Protein AF-A0A8T5IJ74-F1 (afdb_monomer)

Nearest PDB structures (foldseek):
  6djp-assembly1_C  TM=5.330E-01  e=2.162E-02  Mus musculus
  6b3m-assembly1_C  TM=5.410E-01  e=2.736E-02  Homo sapiens
  7so7-assembly2_Y  TM=5.318E-01  e=6.246E-02  Homo sapiens
  5nkq-assembly2_E  TM=5.944E-01  e=1.512E-01  Homo sapiens
  5fmv-assembly2_B  TM=6.222E-01  e=7.426E-01  Homo sapiens

Solvent-accessible surface area (backbone atoms only — not comparable to full-atom values): 9473 Å² total; per-residue (Å²): 134,84,87,78,80,77,78,56,68,68,60,55,52,54,52,52,52,53,51,50,54,53,53,52,50,55,52,48,53,58,51,48,56,56,52,52,58,53,48,57,50,46,56,68,34,68,81,46,32,87,30,40,40,69,40,67,93,56,33,23,35,32,74,88,78,30,33,38,34,38,26,42,35,28,42,88,47,79,70,56,32,39,37,39,39,44,28,29,94,90,46,74,47,78,44,66,34,55,53,71,47,58,41,74,40,28,21,41,58,90,51,91,61,59,40,42,58,30,72,55,60,50,58,68,31,68,40,46,33,35,35,38,26,71,34,92,95,40,70,50,88,52,61,44,36,40,38,33,25,40,24,51,84,87,40,76,38,66,75,43,33,71,47,72,70,55,43,50,50,84,75,76,116

Secondary structure (DSSP, 8-state):
--------HHHHHHHHHHHHHHHHHHHHHHHHHHHHHHHHHHHHHHTTSTTEEE-GGG-EEETTTTEEEEEEEE-S---SEEEEEEEETTEEEEEEESSS-B-TTEEETT-SSSSPBPPPPPTTEEEEEEEETEETTEE-S---EEEEEEEETTEEEEEEEEEESPPBGGG--

Radius of gyration: 27.13 Å; Cα contacts (8 Å, |Δi|>4): 322; chains: 1; bounding box: 48×30×97 Å

Sequence (173 aa):
MKNKKGISAVVGSVLMVVLVMVLTAMIWVSVKNVVEEELEGVQSCLGNYDKITLNNRYTCYNSKNKQLNFSISVEDVNVSEIIVLISGEGETKSLRINGENNYLYTKNFADIDYGEKLILPSADTGKSYSVNTSHADFKMDKIDLIEIGIIIGKEKCDISDFISSVDDCRLLV

Mean predicted aligned error: 9.98 Å

Structure (mmCIF, N/CA/C/O backbone):
data_AF-A0A8T5IJ74-F1
#
_entry.id   AF-A0A8T5IJ74-F1
#
loop_
_atom_site.group_PDB
_atom_site.id
_atom_site.type_symbol
_atom_site.label_atom_id
_atom_site.label_alt_id
_atom_site.label_comp_id
_atom_site.label_asym_id
_atom_site.label_entity_id
_atom_site.label_seq_id
_atom_site.pdbx_PDB_ins_code
_atom_site.Cartn_x
_atom_site.Cartn_y
_atom_site.Cartn_z
_atom_site.occupancy
_atom_site.B_iso_or_equiv
_atom_site.auth_seq_id
_atom_site.auth_comp_id
_atom_site.auth_asym_id
_atom_site.auth_atom_id
_atom_site.pdbx_PDB_model_num
ATOM 1 N N . MET A 1 1 ? -29.769 17.247 76.049 1.00 40.84 1 MET A N 1
ATOM 2 C CA . MET A 1 1 ? -29.007 16.028 75.692 1.00 40.84 1 MET A CA 1
ATOM 3 C C . MET A 1 1 ? -29.326 15.671 74.244 1.00 40.84 1 MET A C 1
ATOM 5 O O . MET A 1 1 ? -30.496 15.613 73.897 1.00 40.84 1 MET A O 1
ATOM 9 N N . LYS A 1 2 ? -28.313 15.568 73.371 1.00 48.84 2 LYS A N 1
ATOM 10 C CA . LYS A 1 2 ? -28.485 15.358 71.921 1.00 48.84 2 LYS A CA 1
ATOM 11 C C . LYS A 1 2 ? -28.788 13.881 71.629 1.00 48.84 2 LYS A C 1
ATOM 13 O O . LYS A 1 2 ? -27.948 13.029 71.899 1.00 48.84 2 LYS A O 1
ATOM 18 N N . ASN A 1 3 ? -29.955 13.600 71.050 1.00 51.28 3 ASN A N 1
ATOM 19 C CA . ASN A 1 3 ? -30.355 12.273 70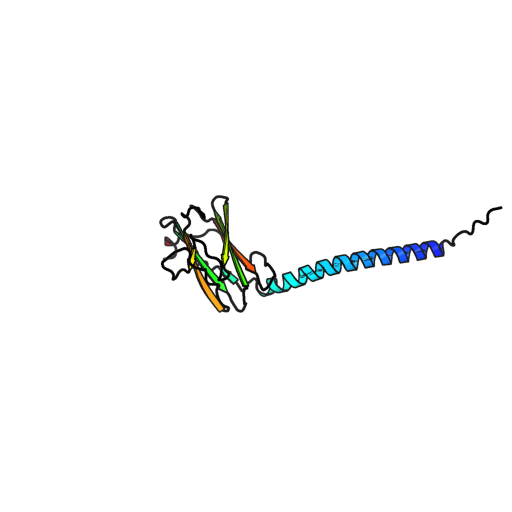.575 1.00 51.28 3 ASN A CA 1
ATOM 20 C C . ASN A 1 3 ? -29.448 11.818 69.418 1.00 51.28 3 ASN A C 1
ATOM 22 O O . ASN A 1 3 ? -29.651 12.227 68.276 1.00 51.28 3 ASN A O 1
ATOM 26 N N . LYS A 1 4 ? -28.454 10.966 69.690 1.00 58.22 4 LYS A N 1
ATOM 27 C CA . LYS A 1 4 ? -27.711 10.246 68.646 1.00 58.22 4 LYS A CA 1
ATOM 28 C C . LYS A 1 4 ? -28.449 8.943 68.337 1.00 58.22 4 LYS A C 1
ATOM 30 O O . LYS A 1 4 ? -28.323 7.971 69.072 1.00 58.22 4 LYS A O 1
ATOM 35 N N . LYS A 1 5 ? -29.241 8.931 67.262 1.00 57.56 5 LYS A N 1
ATOM 36 C CA . LYS A 1 5 ? -29.784 7.690 66.693 1.00 57.56 5 LYS A CA 1
ATOM 37 C C . LYS A 1 5 ? -28.637 6.963 65.988 1.00 57.56 5 LYS A C 1
ATOM 39 O O . LYS A 1 5 ? -28.139 7.449 64.977 1.00 57.56 5 LYS A O 1
ATOM 44 N N . GLY A 1 6 ? -28.191 5.845 66.556 1.00 58.91 6 GLY A N 1
ATOM 45 C CA . GLY A 1 6 ? -27.264 4.937 65.889 1.00 58.91 6 GLY A CA 1
ATOM 46 C C . GLY A 1 6 ? -27.946 4.362 64.655 1.00 58.91 6 GLY A C 1
ATOM 47 O O . GLY A 1 6 ? -28.965 3.684 64.771 1.00 58.91 6 GLY A O 1
ATOM 48 N N . ILE A 1 7 ? -27.424 4.685 63.474 1.00 60.72 7 ILE A N 1
ATOM 49 C CA . ILE A 1 7 ? -27.806 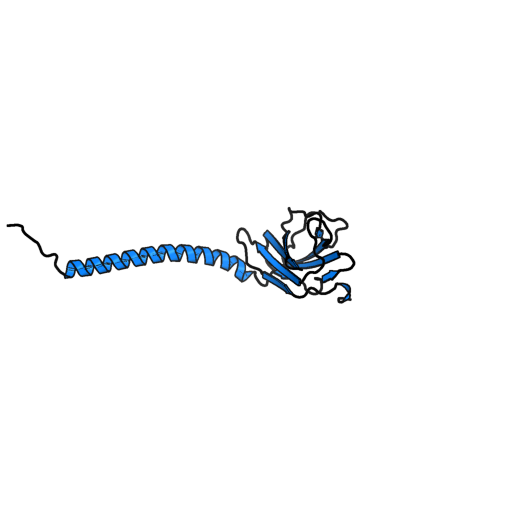4.018 62.231 1.00 60.72 7 ILE A CA 1
ATOM 50 C C . ILE A 1 7 ? -27.474 2.535 62.426 1.00 60.72 7 ILE A C 1
ATOM 52 O O . ILE A 1 7 ? -26.332 2.190 62.723 1.00 60.72 7 ILE A O 1
ATOM 56 N N . SER A 1 8 ? -28.491 1.675 62.350 1.00 67.62 8 SER A N 1
ATOM 57 C CA . SER A 1 8 ? -28.335 0.228 62.510 1.00 67.62 8 SER A CA 1
ATOM 58 C C . SER A 1 8 ? -27.301 -0.279 61.503 1.00 67.62 8 SER A C 1
ATOM 60 O O . SER A 1 8 ? -27.396 0.055 60.322 1.00 67.62 8 SER A O 1
ATOM 62 N N . ALA A 1 9 ? -26.314 -1.063 61.950 1.00 74.31 9 ALA A N 1
ATOM 63 C CA . ALA A 1 9 ? -25.204 -1.552 61.119 1.00 74.31 9 ALA A CA 1
ATOM 64 C C . ALA A 1 9 ? -25.676 -2.245 59.823 1.00 74.31 9 ALA A C 1
ATOM 66 O O . ALA A 1 9 ? -25.007 -2.175 58.796 1.00 74.31 9 ALA A O 1
ATOM 67 N N . VAL A 1 10 ? -26.877 -2.830 59.859 1.00 81.12 10 VAL A N 1
ATOM 68 C CA . VAL A 1 10 ? -27.566 -3.441 58.713 1.00 81.12 10 VAL A CA 1
ATOM 69 C C . VAL A 1 10 ? -27.897 -2.421 57.618 1.00 81.12 10 VAL A C 1
ATOM 71 O O . VAL A 1 10 ? -27.755 -2.704 56.435 1.00 81.12 10 VAL A O 1
ATOM 74 N N . VAL A 1 11 ? -28.308 -1.207 57.989 1.00 81.62 11 VAL A N 1
ATOM 75 C CA . VAL A 1 11 ? -28.604 -0.143 57.017 1.00 81.62 11 VAL A CA 1
ATOM 76 C C . VAL A 1 11 ? -27.315 0.321 56.339 1.00 81.62 11 VAL A C 1
ATOM 78 O O . VAL A 1 11 ? -27.313 0.573 55.140 1.00 81.62 11 VAL A O 1
ATOM 81 N N . GLY A 1 12 ? -26.203 0.368 57.081 1.00 82.94 12 GLY A N 1
ATOM 82 C CA . GLY A 1 12 ? -24.891 0.708 56.528 1.00 82.94 12 GLY A CA 1
ATOM 83 C C . GLY A 1 12 ? -24.382 -0.316 55.509 1.00 82.94 12 GLY A C 1
ATOM 84 O O . GLY A 1 12 ? -23.892 0.077 54.452 1.00 82.94 12 GLY A O 1
ATOM 85 N N . SER A 1 13 ? -24.533 -1.616 55.787 1.00 87.50 13 SER A N 1
ATOM 86 C CA . SER A 1 13 ? -24.077 -2.672 54.873 1.00 87.50 13 SER A CA 1
ATOM 87 C C . SER A 1 13 ? -24.905 -2.737 53.589 1.00 87.50 13 SER A C 1
ATOM 89 O O . SER A 1 13 ? -24.333 -2.829 52.506 1.00 87.50 13 SER A O 1
ATOM 91 N N . VAL A 1 14 ? -26.233 -2.608 53.679 1.00 89.31 14 VAL A N 1
ATOM 92 C CA . VAL A 1 14 ? -27.110 -2.573 52.494 1.00 89.31 14 VAL A CA 1
ATOM 93 C C . VAL A 1 14 ? -26.776 -1.374 51.605 1.00 89.31 14 VAL A C 1
ATOM 95 O O . VAL A 1 14 ? -26.685 -1.514 50.388 1.00 89.31 14 VAL A O 1
ATOM 98 N N . LEU A 1 15 ? -26.528 -0.207 52.204 1.00 88.19 15 LEU A N 1
ATOM 99 C CA . LEU A 1 15 ? -26.207 1.013 51.463 1.00 88.19 15 LEU A CA 1
ATOM 100 C C . LEU A 1 15 ? -24.840 0.919 50.763 1.00 88.19 15 LEU A C 1
ATOM 102 O O . LEU A 1 15 ? -24.710 1.360 49.624 1.00 88.19 15 LEU A O 1
ATOM 106 N N . MET A 1 16 ? -23.856 0.266 51.392 1.00 88.56 16 MET A N 1
ATOM 107 C CA . MET A 1 16 ? -22.568 -0.078 50.770 1.00 88.56 16 MET A CA 1
ATOM 108 C C . MET A 1 16 ? -22.742 -0.993 49.552 1.00 88.56 16 MET A C 1
ATOM 110 O O . MET A 1 16 ? -22.179 -0.721 48.495 1.00 88.56 16 MET A O 1
ATOM 114 N N . VAL A 1 17 ? -23.548 -2.052 49.673 1.00 91.62 17 VAL A N 1
ATOM 115 C CA . VAL A 1 17 ? -23.769 -3.015 48.582 1.00 91.62 17 VAL A CA 1
ATOM 116 C C . VAL A 1 17 ? -24.464 -2.354 47.389 1.00 91.62 17 VAL A C 1
ATOM 118 O O . VAL A 1 17 ? -24.036 -2.541 46.251 1.00 91.62 17 VAL A O 1
ATOM 121 N N . VAL A 1 18 ? -25.493 -1.537 47.637 1.00 93.50 18 VAL A N 1
ATOM 122 C CA . VAL A 1 18 ? -26.188 -0.785 46.578 1.00 93.50 18 VAL A CA 1
ATOM 123 C C . VAL A 1 18 ? -25.224 0.154 45.856 1.00 93.50 18 VAL A C 1
ATOM 125 O O . VAL A 1 18 ? -25.231 0.218 44.630 1.00 93.50 18 VAL A O 1
ATOM 128 N N . LEU A 1 19 ? -24.356 0.843 46.596 1.00 91.81 19 LEU A N 1
ATOM 129 C CA . LEU A 1 19 ? -23.395 1.776 46.016 1.00 91.81 19 LEU A CA 1
ATOM 130 C C . LEU A 1 19 ? -22.374 1.065 45.114 1.00 91.81 19 LEU A C 1
ATOM 132 O O . LEU A 1 19 ? -22.073 1.557 44.029 1.00 91.81 19 LEU A O 1
ATOM 136 N N . VAL A 1 20 ? -21.911 -0.126 45.505 1.00 94.88 20 VAL A N 1
ATOM 137 C CA . VAL A 1 20 ? -21.026 -0.949 44.666 1.00 94.88 20 VAL A CA 1
ATOM 138 C C . VAL A 1 20 ? -21.729 -1.400 43.383 1.00 94.88 20 VAL A C 1
ATOM 140 O O . VAL A 1 20 ? -21.133 -1.288 42.316 1.00 94.88 20 VAL A O 1
ATOM 143 N N . MET A 1 21 ? -22.992 -1.842 43.447 1.00 93.19 21 MET A N 1
ATOM 144 C CA . MET A 1 21 ? -23.740 -2.247 42.242 1.00 93.19 21 MET A CA 1
ATOM 145 C C . MET A 1 21 ? -23.945 -1.094 41.252 1.00 93.19 21 MET A C 1
ATOM 147 O O . MET A 1 21 ? -23.897 -1.296 40.042 1.00 93.19 21 MET A O 1
ATOM 151 N N . VAL A 1 22 ? -24.172 0.123 41.754 1.00 93.19 22 VAL A N 1
ATOM 152 C CA . VAL A 1 22 ? -24.318 1.307 40.894 1.00 93.19 22 VAL A CA 1
ATOM 153 C C . VAL A 1 22 ? -22.998 1.627 40.193 1.00 93.19 22 VAL A C 1
ATOM 155 O O . VAL A 1 22 ? -22.990 1.882 38.990 1.00 93.19 22 VAL A O 1
ATOM 158 N N . LEU A 1 23 ? -21.879 1.569 40.920 1.00 92.00 23 LEU A N 1
ATOM 159 C CA . LEU A 1 23 ? -20.556 1.811 40.344 1.00 92.00 23 LEU A CA 1
ATOM 160 C C . LEU A 1 23 ? -20.198 0.768 39.280 1.00 92.00 23 LEU A C 1
ATOM 162 O O . LEU A 1 23 ? -19.721 1.136 38.208 1.00 92.00 23 LEU A O 1
ATOM 166 N N . THR A 1 24 ? -20.460 -0.518 39.531 1.00 92.88 24 THR A N 1
ATOM 167 C CA . THR A 1 24 ? -20.183 -1.569 38.541 1.00 92.88 24 THR A CA 1
ATOM 168 C C . THR A 1 24 ? -21.061 -1.432 37.302 1.00 92.88 24 THR A C 1
ATOM 170 O O . THR A 1 24 ? -20.558 -1.600 36.194 1.00 92.88 24 THR A O 1
ATOM 173 N N . ALA A 1 25 ? -22.336 -1.060 37.456 1.00 90.88 25 ALA A N 1
ATOM 174 C CA . ALA A 1 25 ? -23.232 -0.816 36.328 1.00 90.88 25 ALA A CA 1
ATOM 175 C C . ALA A 1 25 ? -22.764 0.360 35.456 1.00 90.88 25 ALA A C 1
ATOM 177 O O . ALA A 1 25 ? -22.760 0.248 34.232 1.00 90.88 25 ALA A O 1
ATOM 178 N N . MET A 1 26 ? -22.322 1.466 36.067 1.00 87.69 26 MET A N 1
ATOM 179 C CA . MET A 1 26 ? -21.788 2.615 35.325 1.00 87.69 26 MET A CA 1
ATOM 180 C C . MET A 1 26 ? -20.529 2.251 34.534 1.00 87.69 26 MET A C 1
ATOM 182 O O . MET A 1 26 ? -20.422 2.605 33.363 1.00 87.69 26 MET A O 1
ATOM 186 N N . ILE A 1 27 ? -19.601 1.514 35.152 1.00 90.12 27 ILE A N 1
ATOM 187 C CA . ILE A 1 27 ? -18.390 1.045 34.468 1.00 90.12 27 ILE A CA 1
ATOM 188 C C . ILE A 1 27 ? -18.769 0.127 33.301 1.00 90.12 27 ILE A C 1
ATOM 190 O O . ILE A 1 27 ? -18.236 0.285 32.206 1.00 90.12 27 ILE A O 1
ATOM 194 N N . TRP A 1 28 ? -19.718 -0.790 33.508 1.00 90.00 28 TRP A N 1
ATOM 195 C CA . TRP A 1 28 ? -20.153 -1.726 32.475 1.00 90.00 28 TRP A CA 1
ATOM 196 C C . TRP A 1 28 ? -20.746 -1.023 31.255 1.00 90.00 28 TRP A C 1
ATOM 198 O O . TRP A 1 28 ? -20.409 -1.388 30.137 1.00 90.00 28 TRP A O 1
ATOM 208 N N . VAL A 1 29 ? -21.589 -0.005 31.449 1.00 90.81 29 VAL A N 1
ATOM 209 C CA . VAL A 1 29 ? -22.176 0.758 30.334 1.00 90.81 29 VAL A CA 1
ATOM 210 C C . VAL A 1 29 ? -21.091 1.458 29.516 1.00 90.81 29 VAL A C 1
ATOM 212 O O . VAL A 1 29 ? -21.087 1.350 28.294 1.00 90.81 29 VAL A O 1
ATOM 215 N N . SER A 1 30 ? -20.139 2.120 30.176 1.00 82.31 30 SER A N 1
ATOM 216 C CA . SER A 1 30 ? -19.046 2.809 29.481 1.00 82.31 30 SER A CA 1
ATOM 217 C C . SER A 1 30 ? -18.143 1.842 28.716 1.00 82.31 30 SER A C 1
ATOM 219 O O . SER A 1 30 ? -17.795 2.111 27.572 1.00 82.31 30 SER A O 1
ATOM 221 N N . VAL A 1 31 ? -17.787 0.704 29.322 1.00 86.62 31 VAL A N 1
ATOM 222 C CA . VAL A 1 31 ? -16.973 -0.326 28.658 1.00 86.62 31 VAL A CA 1
ATOM 223 C C . VAL A 1 31 ? -17.737 -0.948 27.495 1.00 86.62 31 VAL A C 1
ATOM 225 O O . VAL A 1 31 ? -17.171 -1.125 26.425 1.00 86.62 31 VAL A O 1
ATOM 228 N N . LYS A 1 32 ? -19.025 -1.250 27.682 1.00 84.94 32 LYS A N 1
ATOM 229 C CA . LYS A 1 32 ? -19.855 -1.879 26.656 1.00 84.94 32 LYS A CA 1
ATOM 230 C C . LYS A 1 32 ? -19.942 -1.017 25.397 1.00 84.94 32 LYS A C 1
ATOM 232 O O . LYS A 1 32 ? -19.751 -1.554 24.316 1.00 84.94 32 LYS A O 1
ATOM 237 N N . ASN A 1 33 ? -20.174 0.287 25.540 1.00 79.31 33 ASN A N 1
ATOM 238 C CA . ASN A 1 33 ? -20.276 1.185 24.388 1.00 79.31 33 ASN A CA 1
ATOM 239 C C . ASN A 1 33 ? -18.966 1.233 23.583 1.00 79.31 33 ASN A C 1
ATOM 241 O O . ASN A 1 33 ? -19.003 1.145 22.365 1.00 79.31 33 ASN A O 1
ATOM 245 N N . VAL A 1 34 ? -17.813 1.295 24.262 1.00 77.62 34 VAL A N 1
ATOM 246 C CA . VAL A 1 34 ? -16.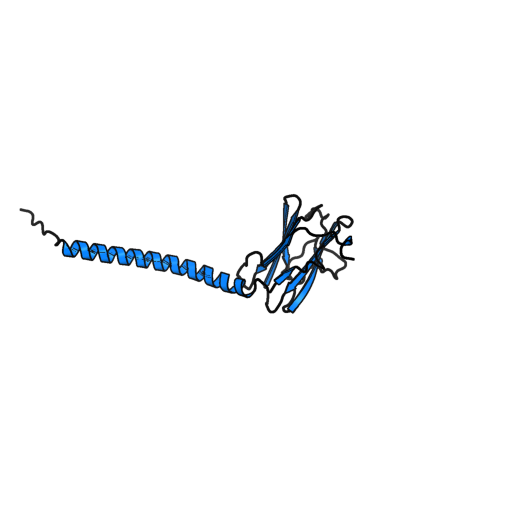495 1.284 23.596 1.00 77.62 34 VAL A CA 1
ATOM 247 C C . VAL A 1 34 ? -16.238 -0.052 22.896 1.00 77.62 34 VAL A C 1
ATOM 249 O O . VAL A 1 34 ? -15.723 -0.087 21.786 1.00 77.62 34 VAL A O 1
ATOM 252 N N . VAL A 1 35 ? -16.607 -1.165 23.533 1.00 79.25 35 VAL A N 1
ATOM 253 C CA . VAL A 1 35 ? -16.422 -2.500 22.953 1.00 79.25 35 VAL A CA 1
ATOM 254 C C . VAL A 1 35 ? -17.352 -2.728 21.757 1.00 79.25 35 VAL A C 1
ATOM 256 O O . VAL A 1 35 ? -16.917 -3.322 20.779 1.00 79.25 35 VAL A O 1
ATOM 259 N N . GLU A 1 36 ? -18.608 -2.274 21.801 1.00 75.56 36 GLU A N 1
ATOM 260 C CA . GLU A 1 36 ? -19.537 -2.407 20.667 1.00 75.56 36 GLU A CA 1
ATOM 261 C C . GLU A 1 36 ? -19.069 -1.597 19.445 1.00 75.56 36 GLU A C 1
ATOM 263 O O . GLU A 1 36 ? -19.073 -2.142 18.344 1.00 75.56 36 GLU A O 1
ATOM 268 N N . GLU A 1 37 ? -18.582 -0.363 19.630 1.00 69.31 37 GLU A N 1
ATOM 269 C CA . GLU A 1 37 ? -18.036 0.461 18.535 1.00 69.31 37 GLU A CA 1
ATOM 270 C C . GLU A 1 37 ? -16.812 -0.191 17.864 1.00 69.31 37 GLU A C 1
ATOM 272 O O . GLU A 1 37 ? -16.740 -0.275 16.637 1.00 69.31 37 GLU A O 1
ATOM 277 N N . GLU A 1 38 ? -15.874 -0.721 18.654 1.00 66.69 38 GLU A N 1
ATOM 278 C CA . GLU A 1 38 ? -14.693 -1.429 18.136 1.00 66.69 38 GLU A CA 1
ATOM 279 C C . GLU A 1 38 ? -15.083 -2.720 17.391 1.00 66.69 38 GLU A C 1
ATOM 281 O O . GLU A 1 38 ? -14.515 -3.046 16.348 1.00 66.69 38 GLU A O 1
ATOM 286 N N . LEU A 1 39 ? -16.080 -3.463 17.888 1.00 66.00 39 LEU A N 1
ATOM 287 C CA . LEU A 1 39 ? -16.515 -4.720 17.273 1.00 66.00 39 LEU A CA 1
ATOM 288 C C . LEU A 1 39 ? -17.214 -4.517 15.920 1.00 66.00 39 LEU A C 1
ATOM 290 O O . LEU A 1 39 ? -17.007 -5.334 15.022 1.00 66.00 39 LEU A O 1
ATOM 294 N N . GLU A 1 40 ? -18.003 -3.453 15.745 1.00 65.81 40 GLU A N 1
ATOM 295 C CA . GLU A 1 40 ? -18.663 -3.150 14.464 1.00 65.81 40 GLU A CA 1
ATOM 296 C C . GLU A 1 40 ? -17.648 -2.798 13.357 1.00 65.81 40 GLU A C 1
ATOM 298 O O . GLU A 1 40 ? -17.755 -3.299 12.228 1.00 65.81 40 GLU A O 1
ATOM 303 N N . GLY A 1 41 ? -16.617 -2.008 13.684 1.00 61.41 41 GLY A N 1
ATOM 304 C CA . GLY A 1 41 ? -15.526 -1.683 12.756 1.00 61.41 41 GLY A CA 1
ATOM 305 C C . GLY A 1 41 ? -14.689 -2.912 12.389 1.00 61.41 41 GLY A C 1
ATOM 306 O O . GLY A 1 41 ? -14.426 -3.186 11.214 1.00 61.41 41 GLY A O 1
ATOM 307 N N . VAL A 1 42 ? -14.356 -3.732 13.388 1.00 64.69 42 VAL A N 1
ATOM 308 C CA . VAL A 1 42 ? -13.603 -4.979 13.208 1.00 64.69 42 VAL A CA 1
ATOM 309 C C . VAL A 1 42 ? -14.389 -5.999 12.377 1.00 64.69 42 VAL A C 1
ATOM 311 O O . VAL A 1 42 ? -13.806 -6.661 11.522 1.00 64.69 42 VAL A O 1
ATOM 314 N N . GLN A 1 43 ? -15.710 -6.107 12.545 1.00 65.81 43 GLN A N 1
ATOM 315 C CA . GLN A 1 43 ? -16.535 -7.043 11.774 1.00 65.81 43 GLN A CA 1
ATOM 316 C C . GLN A 1 43 ? -16.529 -6.731 10.269 1.00 65.81 43 GLN A C 1
ATOM 318 O O . GLN A 1 43 ? -16.496 -7.655 9.452 1.00 65.81 43 GLN A O 1
ATOM 323 N N . SER A 1 44 ? -16.505 -5.448 9.898 1.00 69.50 44 SER A N 1
ATOM 324 C CA . SER A 1 44 ? -16.437 -5.017 8.494 1.00 69.50 44 SER A CA 1
ATOM 325 C C . SER A 1 44 ? -15.082 -5.333 7.844 1.00 69.50 44 SER A C 1
ATOM 327 O O . SER A 1 44 ? -15.023 -5.609 6.645 1.00 69.50 44 SER A O 1
ATOM 329 N N . CYS A 1 45 ? -14.003 -5.347 8.631 1.00 72.75 45 CYS A N 1
ATOM 330 C CA . CYS A 1 45 ? -12.643 -5.605 8.156 1.00 72.75 45 CYS A CA 1
ATOM 331 C C . CYS A 1 45 ? -12.240 -7.087 8.202 1.00 72.75 45 CYS A C 1
ATOM 333 O O . CYS A 1 45 ? -11.642 -7.583 7.251 1.00 72.75 45 CYS A O 1
ATOM 335 N N . LEU A 1 46 ? -12.594 -7.822 9.264 1.00 69.44 46 LEU A N 1
ATOM 336 C CA . LEU A 1 46 ? -12.204 -9.229 9.439 1.00 69.44 46 LEU A CA 1
ATOM 337 C C . LEU A 1 46 ? -12.779 -10.147 8.359 1.00 69.44 46 LEU A C 1
ATOM 339 O O . LEU A 1 46 ? -12.117 -11.100 7.964 1.00 69.44 46 LEU A O 1
ATOM 343 N N . GLY A 1 47 ? -13.993 -9.872 7.876 1.00 69.50 47 GLY A N 1
ATOM 344 C CA . GLY A 1 47 ? -14.624 -10.677 6.825 1.00 69.50 47 GLY A CA 1
ATOM 345 C C . GLY A 1 47 ? -14.074 -10.435 5.416 1.00 69.50 47 GLY A C 1
ATOM 346 O O . GLY A 1 47 ? -14.475 -11.140 4.495 1.00 69.50 47 GLY A O 1
ATOM 347 N N . ASN A 1 48 ? -13.211 -9.428 5.242 1.00 74.19 48 ASN A N 1
ATOM 348 C CA . ASN A 1 48 ? -12.705 -8.995 3.937 1.00 74.19 48 ASN A CA 1
ATOM 349 C C . ASN A 1 48 ? -11.174 -8.875 3.890 1.00 74.19 48 ASN A C 1
ATOM 351 O O . ASN A 1 48 ? -10.629 -8.327 2.935 1.00 74.19 48 ASN A O 1
ATOM 355 N N . TYR A 1 49 ? -10.480 -9.357 4.921 1.00 70.94 49 TYR A N 1
ATOM 356 C CA . TYR A 1 49 ? -9.033 -9.212 5.055 1.00 70.94 49 TYR A CA 1
ATOM 357 C C . TYR A 1 49 ? -8.266 -9.986 3.972 1.00 70.94 49 TYR A C 1
ATOM 359 O O . TYR A 1 49 ? -7.317 -9.475 3.395 1.00 70.94 49 TYR A O 1
ATOM 367 N N . ASP A 1 50 ? -8.724 -11.194 3.648 1.00 77.56 50 ASP A N 1
ATOM 368 C CA . ASP A 1 50 ? -8.161 -12.087 2.629 1.00 77.56 50 ASP A CA 1
ATOM 369 C C . ASP A 1 50 ? -8.651 -11.788 1.204 1.00 77.56 50 ASP A C 1
ATOM 371 O O . ASP A 1 50 ? -8.132 -12.332 0.231 1.00 77.56 50 ASP A O 1
ATOM 375 N N . LYS A 1 51 ? -9.632 -10.895 1.077 1.00 86.12 51 LYS A N 1
ATOM 376 C CA . LYS A 1 51 ? -10.282 -10.550 -0.187 1.00 86.12 51 LYS A CA 1
ATOM 377 C C . LYS A 1 51 ? -9.527 -9.511 -1.008 1.00 86.12 51 LYS A C 1
ATOM 379 O O . LYS A 1 51 ? -9.826 -9.348 -2.187 1.00 86.12 51 LYS A O 1
ATOM 384 N N . ILE A 1 52 ? -8.564 -8.792 -0.427 1.00 89.38 52 ILE A N 1
ATOM 385 C CA . ILE A 1 52 ? -7.697 -7.876 -1.178 1.00 89.38 52 ILE A CA 1
ATOM 386 C C . ILE A 1 52 ? -6.245 -8.293 -1.015 1.00 89.38 52 ILE A C 1
ATOM 388 O O . ILE A 1 52 ? -5.694 -8.230 0.080 1.00 89.38 52 ILE A O 1
ATOM 392 N N . THR A 1 53 ? -5.621 -8.668 -2.128 1.00 92.38 53 THR A N 1
ATOM 393 C CA . THR A 1 53 ? -4.276 -9.249 -2.139 1.00 92.38 53 THR A CA 1
ATOM 394 C C . THR A 1 53 ? -3.351 -8.539 -3.116 1.00 92.38 53 THR A C 1
ATOM 396 O O . THR A 1 53 ? -3.758 -8.061 -4.184 1.00 92.38 53 T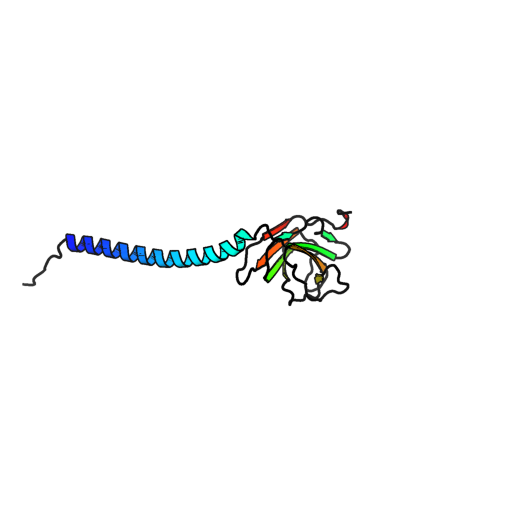HR A O 1
ATOM 399 N N . LEU A 1 54 ? -2.070 -8.486 -2.763 1.00 93.25 54 LEU A N 1
ATOM 400 C CA . LEU A 1 54 ? -0.997 -8.070 -3.649 1.00 93.25 54 LEU A CA 1
ATOM 401 C C . LEU A 1 54 ? -0.527 -9.265 -4.478 1.00 93.25 54 LEU A C 1
ATOM 403 O O . LEU A 1 54 ? -0.126 -10.313 -3.975 1.00 93.25 54 LEU A O 1
ATOM 407 N N . ASN A 1 55 ? -0.510 -9.099 -5.796 1.00 91.44 55 ASN A N 1
ATOM 408 C CA . ASN A 1 55 ? -0.015 -10.139 -6.677 1.00 91.44 55 ASN A CA 1
ATOM 409 C C . ASN A 1 55 ? 1.510 -10.056 -6.785 1.00 91.44 55 ASN A C 1
ATOM 411 O O . ASN A 1 55 ? 2.048 -9.235 -7.535 1.00 91.44 55 ASN A O 1
ATOM 415 N N . ASN A 1 56 ? 2.201 -10.948 -6.075 1.00 88.25 56 ASN A N 1
ATOM 416 C CA . ASN A 1 56 ? 3.662 -10.992 -6.055 1.00 88.25 56 ASN A CA 1
ATOM 417 C C . ASN A 1 56 ? 4.286 -11.209 -7.447 1.00 88.25 56 ASN A C 1
ATOM 419 O O . ASN A 1 56 ? 5.319 -10.633 -7.758 1.00 88.25 56 ASN A O 1
ATOM 423 N N . ARG A 1 57 ? 3.631 -11.957 -8.347 1.00 88.00 57 ARG A N 1
ATOM 424 C CA . ARG A 1 57 ? 4.164 -12.194 -9.706 1.00 88.00 57 ARG A CA 1
ATOM 425 C C . ARG A 1 57 ? 4.175 -10.947 -10.585 1.00 88.00 57 ARG A C 1
ATOM 427 O O . ARG A 1 57 ? 4.928 -10.895 -11.550 1.00 88.00 57 ARG A O 1
ATOM 434 N N . TYR A 1 58 ? 3.324 -9.973 -10.279 1.00 89.69 58 TYR A N 1
ATOM 435 C CA . TYR A 1 58 ? 3.230 -8.707 -11.009 1.00 89.69 58 TYR A CA 1
ATOM 436 C C . TYR A 1 58 ? 3.675 -7.516 -10.157 1.00 89.69 58 TYR A C 1
ATOM 438 O O . TYR A 1 58 ? 3.424 -6.367 -10.523 1.00 89.69 58 TYR A O 1
ATOM 446 N N . THR A 1 59 ? 4.329 -7.791 -9.026 1.00 93.38 59 THR A N 1
ATOM 447 C CA . THR A 1 59 ? 4.887 -6.777 -8.139 1.00 93.38 59 THR A CA 1
ATOM 448 C C . THR A 1 59 ? 6.400 -6.861 -8.172 1.00 93.38 59 THR A C 1
ATOM 450 O O . THR A 1 59 ? 6.987 -7.865 -7.791 1.00 93.38 59 THR A O 1
ATOM 453 N N . CYS A 1 60 ? 7.039 -5.818 -8.688 1.00 93.81 60 CYS A N 1
ATOM 454 C CA . CYS A 1 60 ? 8.479 -5.789 -8.881 1.00 93.81 60 CYS A CA 1
ATOM 455 C C . CYS A 1 60 ? 8.992 -4.363 -9.028 1.00 93.81 60 CYS A C 1
ATOM 457 O O . CYS A 1 60 ? 8.277 -3.460 -9.470 1.00 93.81 60 CYS A O 1
ATOM 459 N N . TYR A 1 61 ? 10.268 -4.170 -8.725 1.00 94.69 61 TYR A N 1
ATOM 460 C CA . TYR A 1 61 ? 10.942 -2.891 -8.863 1.00 94.69 61 TYR A CA 1
ATOM 461 C C . TYR A 1 61 ? 12.040 -2.959 -9.925 1.00 94.69 61 TYR A C 1
ATOM 463 O O . TYR A 1 61 ? 12.945 -3.783 -9.876 1.00 94.69 61 TYR A O 1
ATOM 471 N N . ASN A 1 62 ? 11.999 -2.066 -10.909 1.00 93.06 62 ASN A N 1
ATOM 472 C CA . ASN A 1 62 ? 13.053 -1.924 -11.903 1.00 93.06 62 ASN A CA 1
ATOM 473 C C . ASN A 1 62 ? 13.969 -0.756 -11.530 1.00 93.06 62 ASN A C 1
ATOM 475 O O . ASN A 1 62 ? 13.681 0.404 -11.830 1.00 93.06 62 ASN A O 1
ATOM 479 N N . SER A 1 63 ? 15.118 -1.080 -10.939 1.00 89.31 63 SER A N 1
ATOM 480 C CA . SER A 1 63 ? 16.129 -0.102 -10.515 1.00 89.31 63 SER A CA 1
ATOM 481 C C . SER A 1 63 ? 16.736 0.718 -11.662 1.00 89.31 63 SER A C 1
ATOM 483 O O . SER A 1 63 ? 17.171 1.849 -11.440 1.00 89.31 63 SER A O 1
ATOM 485 N N . LYS A 1 64 ? 16.752 0.185 -12.893 1.00 89.00 64 LYS A N 1
ATOM 486 C CA . LYS A 1 64 ? 17.294 0.868 -14.080 1.00 89.00 64 LYS A CA 1
ATOM 487 C C . LYS A 1 64 ? 16.341 1.941 -14.595 1.00 89.00 64 LYS A C 1
ATOM 489 O O . LYS A 1 64 ? 16.779 3.039 -14.920 1.00 89.00 64 LYS A O 1
ATOM 494 N N . ASN A 1 65 ? 15.054 1.611 -14.662 1.00 90.25 65 ASN A N 1
ATOM 495 C CA . ASN A 1 65 ? 14.015 2.521 -15.145 1.00 90.25 65 ASN A CA 1
ATOM 496 C C . ASN A 1 65 ? 13.379 3.344 -14.015 1.00 90.25 65 ASN A C 1
ATOM 498 O O . ASN A 1 65 ? 12.517 4.169 -14.296 1.00 90.25 65 ASN A O 1
ATOM 502 N N . LYS A 1 66 ? 13.792 3.110 -12.759 1.00 92.62 66 LYS A N 1
ATOM 503 C CA . LYS A 1 66 ? 13.243 3.747 -11.553 1.00 92.62 66 LYS A CA 1
ATOM 504 C C . LYS A 1 66 ? 11.722 3.639 -11.511 1.00 92.62 66 LYS A C 1
ATOM 506 O O . LYS A 1 66 ? 11.003 4.619 -11.346 1.00 92.62 66 LYS A O 1
ATOM 511 N N . GLN A 1 67 ? 11.242 2.419 -11.730 1.00 94.50 67 GLN A N 1
ATOM 512 C CA . GLN A 1 67 ? 9.823 2.127 -11.862 1.00 94.50 67 GLN A CA 1
ATOM 513 C C . GLN A 1 67 ? 9.456 0.946 -10.976 1.00 94.50 67 GLN A C 1
ATOM 515 O O . GLN A 1 67 ? 9.980 -0.152 -11.156 1.00 94.50 67 GLN A O 1
ATOM 520 N N . LEU A 1 68 ? 8.537 1.168 -10.047 1.00 95.69 68 LEU A N 1
ATOM 521 C CA . LEU A 1 68 ? 7.849 0.109 -9.327 1.00 95.69 68 LEU A CA 1
ATOM 522 C C . LEU A 1 68 ? 6.575 -0.241 -10.086 1.00 95.69 68 LEU A C 1
ATOM 524 O O . LEU A 1 68 ? 5.802 0.649 -10.432 1.00 95.69 68 LEU A O 1
ATOM 528 N N . ASN A 1 69 ? 6.340 -1.529 -10.289 1.00 95.62 69 ASN A N 1
ATOM 529 C CA . ASN A 1 69 ? 5.048 -2.048 -10.703 1.00 95.62 69 ASN A CA 1
ATOM 530 C C . ASN A 1 69 ? 4.480 -2.880 -9.564 1.00 95.62 69 ASN A C 1
ATOM 532 O O . ASN A 1 69 ? 5.215 -3.632 -8.930 1.00 95.62 69 ASN A O 1
ATOM 536 N N . PHE A 1 70 ? 3.189 -2.742 -9.302 1.00 95.81 70 PHE A N 1
ATOM 537 C CA . PHE A 1 70 ? 2.482 -3.600 -8.361 1.00 95.81 70 PHE A CA 1
ATOM 538 C C . PHE A 1 70 ? 1.074 -3.867 -8.866 1.00 95.81 70 PHE A C 1
ATOM 540 O O . PHE A 1 70 ? 0.516 -3.084 -9.639 1.00 95.81 70 PHE A O 1
ATOM 547 N N . SER A 1 71 ? 0.496 -4.983 -8.442 1.00 95.25 71 SER A N 1
ATOM 548 C CA . SER A 1 71 ? -0.849 -5.368 -8.851 1.00 95.25 71 SER A CA 1
ATOM 549 C C . SER A 1 71 ? -1.665 -5.785 -7.647 1.00 95.25 71 SER A C 1
ATOM 551 O O . SER A 1 71 ? -1.200 -6.564 -6.824 1.00 95.25 71 SER A O 1
ATOM 553 N N . ILE A 1 72 ? -2.887 -5.272 -7.576 1.00 94.81 72 ILE A N 1
ATOM 554 C CA . ILE A 1 72 ? -3.825 -5.513 -6.484 1.00 94.81 72 ILE A CA 1
ATOM 555 C C . ILE A 1 72 ? -5.022 -6.256 -7.060 1.00 94.81 72 ILE A C 1
ATOM 557 O O . ILE A 1 72 ? -5.546 -5.849 -8.100 1.00 94.81 72 ILE A O 1
ATOM 561 N N . SER A 1 73 ? -5.434 -7.327 -6.393 1.00 93.38 73 SER A N 1
ATOM 562 C CA . SER A 1 73 ? -6.634 -8.099 -6.718 1.00 93.38 73 SER A CA 1
ATOM 563 C C . SER A 1 73 ? -7.666 -7.896 -5.621 1.00 93.38 73 SER A C 1
ATOM 565 O O . SER A 1 73 ? -7.300 -7.850 -4.450 1.00 93.38 73 SER A O 1
ATOM 567 N N . VAL A 1 74 ? -8.931 -7.749 -6.004 1.00 91.75 74 VAL A N 1
ATOM 568 C CA . VAL A 1 74 ? -10.069 -7.604 -5.092 1.00 91.75 74 VAL A CA 1
ATOM 569 C C . VAL A 1 74 ? -11.066 -8.713 -5.412 1.00 91.75 74 VAL A C 1
ATOM 571 O O . VAL A 1 74 ? -11.485 -8.830 -6.560 1.00 91.75 74 VAL A O 1
ATOM 574 N N . GLU A 1 75 ? -11.455 -9.503 -4.418 1.00 90.25 75 GLU A N 1
ATOM 575 C CA . GLU A 1 75 ? -12.375 -10.642 -4.525 1.00 90.25 75 GLU A CA 1
ATOM 576 C C . GLU A 1 75 ? -13.631 -10.387 -3.688 1.00 90.25 75 GLU A C 1
ATOM 578 O O . GLU A 1 75 ? -13.528 -10.103 -2.504 1.00 90.25 75 GLU A O 1
ATOM 583 N N . ASP A 1 76 ? -14.825 -10.480 -4.275 1.00 86.31 76 ASP A N 1
ATOM 584 C CA . ASP A 1 76 ? -16.121 -10.479 -3.573 1.00 86.31 76 ASP A CA 1
ATOM 585 C C . ASP A 1 76 ? -16.283 -9.392 -2.479 1.00 86.31 76 ASP A C 1
ATOM 587 O O . ASP A 1 76 ? -16.860 -9.610 -1.408 1.00 86.31 76 ASP A O 1
ATOM 591 N N . VAL A 1 77 ? -15.729 -8.199 -2.705 1.00 85.75 77 VAL A N 1
ATOM 592 C CA . VAL A 1 77 ? -15.877 -7.047 -1.807 1.00 85.75 77 VAL A CA 1
ATOM 593 C C . VAL A 1 77 ? -15.852 -5.747 -2.596 1.00 85.75 77 VAL A C 1
ATOM 595 O O . VAL A 1 77 ? -15.101 -5.580 -3.556 1.00 85.75 77 VAL A O 1
ATOM 598 N N . ASN A 1 78 ? -16.698 -4.805 -2.182 1.00 83.75 78 ASN A N 1
ATOM 599 C CA . ASN A 1 78 ? -16.702 -3.457 -2.725 1.00 83.75 78 ASN A CA 1
ATOM 600 C C . ASN A 1 78 ? -15.890 -2.534 -1.811 1.00 83.75 78 ASN A C 1
ATOM 602 O O . ASN A 1 78 ? -16.332 -2.180 -0.716 1.00 83.75 78 ASN A O 1
ATOM 606 N N . VAL A 1 79 ? -14.694 -2.169 -2.260 1.00 87.19 79 VAL A N 1
ATOM 607 C CA . VAL A 1 79 ? -13.779 -1.298 -1.517 1.00 87.19 79 VAL A CA 1
ATOM 608 C C . VAL A 1 79 ? -14.055 0.154 -1.891 1.00 87.19 79 VAL A C 1
ATOM 610 O O . VAL A 1 79 ? -14.344 0.456 -3.044 1.00 87.19 79 VAL A O 1
ATOM 613 N N . SER A 1 80 ? -13.988 1.067 -0.923 1.00 90.12 80 SER A N 1
ATOM 614 C CA . SER A 1 80 ? -14.160 2.505 -1.180 1.00 90.12 80 SER A CA 1
ATOM 615 C C . SER A 1 80 ? -12.829 3.185 -1.503 1.00 90.12 80 SER A C 1
ATOM 617 O O . SER A 1 80 ? -12.754 4.017 -2.403 1.00 90.12 80 SER A O 1
ATOM 619 N N . GLU A 1 81 ? -11.766 2.805 -0.795 1.00 92.44 81 GLU A N 1
ATOM 620 C CA . GLU A 1 81 ? -10.410 3.309 -1.016 1.00 92.44 81 GLU A CA 1
ATOM 621 C C . GLU A 1 81 ? -9.382 2.232 -0.656 1.00 92.44 81 GLU A C 1
ATOM 623 O O . GLU A 1 81 ? -9.563 1.482 0.303 1.00 92.44 81 GLU A O 1
ATOM 628 N N . ILE A 1 82 ? -8.289 2.175 -1.416 1.00 92.94 82 ILE A N 1
ATOM 629 C CA . ILE A 1 82 ? -7.119 1.355 -1.097 1.00 92.94 82 ILE A CA 1
ATOM 630 C C . ILE A 1 82 ? -5.943 2.285 -0.819 1.00 92.94 82 ILE A C 1
ATOM 632 O O . ILE A 1 82 ? -5.603 3.147 -1.631 1.00 92.94 82 ILE A O 1
ATOM 636 N N . ILE A 1 83 ? -5.310 2.094 0.329 1.00 93.81 83 ILE A N 1
ATOM 637 C CA . ILE A 1 83 ? -4.100 2.790 0.744 1.00 93.81 83 ILE A CA 1
ATOM 638 C C . ILE A 1 83 ? -2.925 1.853 0.497 1.00 93.81 83 ILE A C 1
ATOM 640 O O . ILE A 1 83 ? -2.849 0.786 1.092 1.00 93.81 83 ILE A O 1
ATOM 644 N N . VAL A 1 84 ? -1.988 2.261 -0.348 1.00 95.25 84 VAL A N 1
ATOM 645 C CA . VAL A 1 84 ? -0.740 1.530 -0.581 1.00 95.25 84 VAL A CA 1
ATOM 646 C C . VAL A 1 84 ? 0.378 2.255 0.150 1.00 95.25 84 VAL A C 1
ATOM 648 O O . VAL A 1 84 ? 0.608 3.443 -0.085 1.00 95.25 84 VAL A O 1
ATOM 651 N N . LEU A 1 85 ? 1.070 1.559 1.042 1.00 95.38 85 LEU A N 1
ATOM 652 C CA . LEU A 1 85 ? 2.257 2.051 1.728 1.00 95.38 85 LEU A CA 1
ATOM 653 C C . LEU A 1 85 ? 3.478 1.410 1.077 1.00 95.38 85 LEU A C 1
ATOM 655 O O . LEU A 1 85 ? 3.572 0.192 0.976 1.00 95.38 85 LEU A O 1
ATOM 659 N N . ILE A 1 86 ? 4.404 2.234 0.607 1.00 96.12 86 ILE A N 1
ATOM 660 C CA . ILE A 1 86 ? 5.637 1.790 -0.036 1.00 96.12 86 ILE A CA 1
ATOM 661 C C . ILE A 1 86 ? 6.790 2.265 0.831 1.00 96.12 86 ILE A C 1
ATOM 663 O O . ILE A 1 86 ? 6.949 3.468 1.050 1.00 96.12 86 ILE A O 1
ATOM 667 N N . SER A 1 87 ? 7.578 1.317 1.318 1.00 95.00 87 SER A N 1
ATOM 668 C CA . SER A 1 87 ? 8.676 1.554 2.246 1.00 95.00 87 SER A CA 1
ATOM 669 C C . SER A 1 87 ? 10.007 1.126 1.640 1.00 95.00 87 SER A C 1
ATOM 671 O O . SER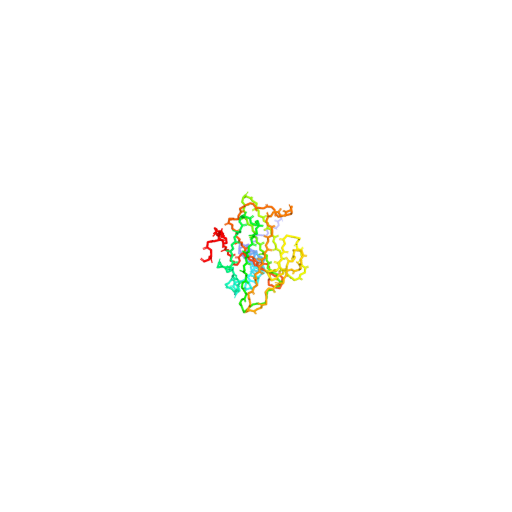 A 1 87 ? 10.125 0.067 1.017 1.00 95.00 87 SER A O 1
ATOM 673 N N . GLY A 1 88 ? 11.026 1.951 1.846 1.00 93.06 88 GLY A N 1
ATOM 674 C CA . GLY A 1 88 ? 12.365 1.745 1.313 1.00 93.06 88 GLY A CA 1
ATOM 675 C C . GLY A 1 88 ? 13.339 2.778 1.860 1.00 93.06 88 GLY A C 1
ATOM 676 O O . GLY A 1 88 ? 12.974 3.926 2.092 1.00 93.06 88 GLY A O 1
ATOM 677 N N . GLU A 1 89 ? 14.582 2.372 2.115 1.00 89.81 89 GLU A N 1
ATOM 678 C CA . GLU A 1 89 ? 15.659 3.297 2.526 1.00 89.81 89 GLU A CA 1
ATOM 679 C C . GLU A 1 89 ? 15.357 4.104 3.808 1.00 89.81 89 GLU A C 1
ATOM 681 O O . GLU A 1 89 ? 15.902 5.183 4.028 1.00 89.81 89 GLU A O 1
ATOM 686 N N . GLY A 1 90 ? 14.502 3.567 4.684 1.00 89.69 90 GLY A N 1
ATOM 687 C CA . GLY A 1 90 ? 14.086 4.227 5.926 1.00 89.69 90 GLY A CA 1
ATOM 688 C C . GLY A 1 90 ? 12.975 5.270 5.759 1.00 89.69 90 GLY A C 1
ATOM 689 O O . GLY A 1 90 ? 12.588 5.891 6.747 1.00 89.69 90 GLY A O 1
ATOM 690 N N . GLU A 1 91 ? 12.436 5.443 4.551 1.00 91.06 91 GLU A N 1
ATOM 691 C CA . GLU A 1 91 ? 11.242 6.247 4.295 1.00 91.06 91 GLU A CA 1
ATOM 692 C C . GLU A 1 91 ? 10.026 5.365 3.984 1.00 91.06 91 GLU A C 1
ATOM 694 O O . GLU A 1 91 ? 10.152 4.251 3.473 1.00 91.06 91 GLU A O 1
ATOM 699 N N . THR A 1 92 ? 8.833 5.902 4.243 1.00 94.19 92 THR A N 1
ATOM 700 C CA . THR A 1 92 ? 7.554 5.315 3.829 1.00 94.19 92 THR A CA 1
ATOM 701 C C . THR A 1 92 ? 6.732 6.380 3.119 1.00 94.19 92 THR A C 1
ATOM 703 O O . THR A 1 92 ? 6.568 7.499 3.613 1.00 94.19 92 THR A O 1
ATOM 706 N N . LYS A 1 93 ? 6.193 6.037 1.953 1.00 94.19 93 LYS A N 1
ATOM 707 C CA . LYS A 1 93 ? 5.293 6.882 1.167 1.00 94.19 93 LYS A CA 1
ATOM 708 C C . LYS A 1 93 ? 3.935 6.205 1.068 1.00 94.19 93 LYS A C 1
ATOM 710 O O . LYS A 1 93 ? 3.856 4.995 0.896 1.00 94.19 93 LYS A O 1
ATOM 715 N N . SER A 1 94 ? 2.871 6.998 1.166 1.00 93.69 94 SER A N 1
ATOM 716 C CA . SER A 1 94 ? 1.497 6.500 1.062 1.00 93.69 94 SER A CA 1
ATOM 717 C C . SER A 1 94 ? 0.829 7.000 -0.212 1.00 93.69 94 SER A C 1
ATOM 719 O O . SER A 1 94 ? 0.952 8.174 -0.567 1.00 93.69 94 SER A O 1
ATOM 721 N N . LEU A 1 95 ? 0.110 6.102 -0.869 1.00 94.12 95 LEU A N 1
ATOM 722 C CA . LEU A 1 95 ? -0.681 6.334 -2.065 1.00 94.12 95 LEU A CA 1
ATOM 723 C C . LEU A 1 95 ? -2.128 5.967 -1.761 1.00 94.12 95 LEU A C 1
ATOM 725 O O . LEU A 1 95 ? -2.383 4.913 -1.187 1.00 94.12 95 LEU A O 1
ATOM 729 N N . ARG A 1 96 ? -3.078 6.802 -2.174 1.00 94.19 96 ARG A N 1
ATOM 730 C CA . ARG A 1 96 ? -4.507 6.516 -2.032 1.00 94.19 96 ARG A CA 1
ATOM 731 C C . ARG A 1 96 ? -5.136 6.302 -3.395 1.00 94.19 96 ARG A C 1
ATOM 733 O O . ARG A 1 96 ? -5.108 7.196 -4.239 1.00 94.19 96 ARG A O 1
ATOM 740 N N . ILE A 1 97 ? -5.731 5.137 -3.586 1.00 94.44 97 ILE A N 1
ATOM 741 C CA . ILE A 1 97 ? -6.451 4.751 -4.792 1.00 94.44 97 ILE A CA 1
ATOM 742 C C . ILE A 1 97 ? -7.938 4.809 -4.454 1.00 94.44 97 ILE A C 1
ATOM 744 O O . ILE A 1 97 ? -8.425 4.000 -3.673 1.00 94.44 97 ILE A O 1
ATOM 748 N N . ASN A 1 98 ? -8.647 5.785 -5.017 1.00 92.56 98 ASN A N 1
ATOM 749 C CA . ASN A 1 98 ? -10.086 5.988 -4.807 1.00 92.56 98 ASN A CA 1
ATOM 750 C C . ASN A 1 98 ? -10.81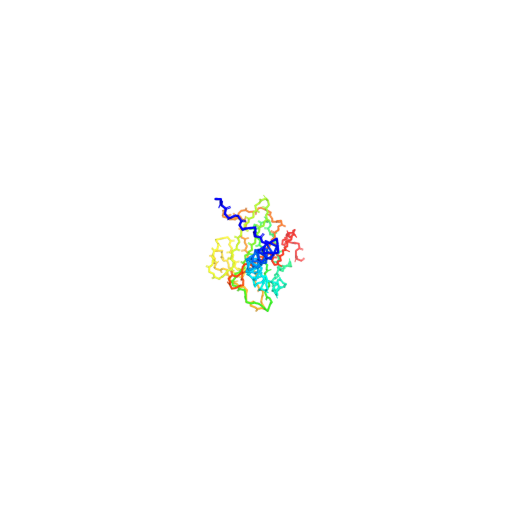6 6.480 -6.076 1.00 92.56 98 ASN A C 1
ATOM 752 O O . ASN A 1 98 ? -11.970 6.885 -6.005 1.00 92.56 98 ASN A O 1
ATOM 756 N N . GLY A 1 99 ? -10.147 6.502 -7.238 1.00 90.31 99 GLY A N 1
ATOM 757 C CA . GLY A 1 99 ? -10.710 7.040 -8.484 1.00 90.31 99 GLY A CA 1
ATOM 758 C C . GLY A 1 99 ? -10.693 8.568 -8.610 1.00 90.31 99 GLY A C 1
ATOM 759 O O . GLY A 1 99 ? -11.007 9.091 -9.680 1.00 90.31 99 GLY A O 1
ATOM 760 N N . GLU A 1 100 ? -10.315 9.299 -7.562 1.00 90.25 100 GLU A N 1
ATOM 761 C CA . GLU A 1 100 ? -10.337 10.766 -7.541 1.00 90.25 100 GLU A CA 1
ATOM 762 C C . GLU A 1 100 ? -8.936 11.367 -7.487 1.00 90.25 100 GLU A C 1
ATOM 764 O O . GLU A 1 100 ? -8.661 12.341 -8.195 1.00 90.25 100 GLU A O 1
ATOM 769 N N . ASN A 1 101 ? -8.058 10.766 -6.682 1.00 88.00 101 ASN A N 1
ATOM 770 C CA . ASN A 1 101 ? -6.689 11.222 -6.505 1.00 88.00 101 ASN A CA 1
ATOM 771 C C . ASN A 1 101 ? -5.844 10.937 -7.746 1.00 88.00 101 ASN A C 1
ATO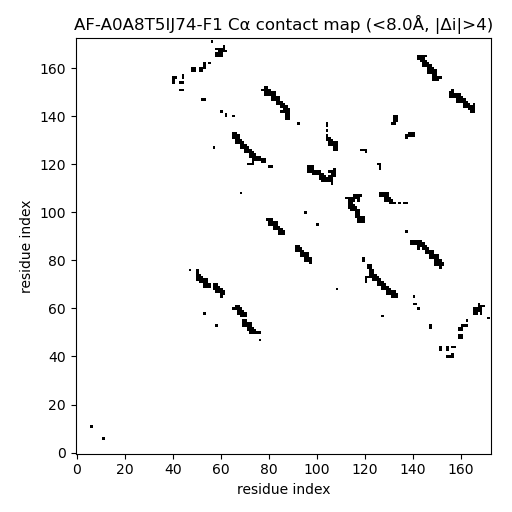M 773 O O . ASN A 1 101 ? -5.932 9.877 -8.376 1.00 88.00 101 ASN A O 1
ATOM 777 N N . ASN A 1 102 ? -4.959 11.878 -8.041 1.00 91.88 102 ASN A N 1
ATOM 778 C CA . ASN A 1 102 ? -3.910 11.717 -9.021 1.00 91.88 102 ASN A CA 1
ATOM 779 C C . ASN A 1 102 ? -2.565 12.112 -8.413 1.00 91.88 102 ASN A C 1
ATOM 781 O O . ASN A 1 102 ? -2.452 13.080 -7.662 1.00 91.88 102 ASN A O 1
ATOM 785 N N . TYR A 1 103 ? -1.530 11.356 -8.755 1.00 93.94 103 TYR A N 1
ATOM 786 C CA . TYR A 1 103 ? -0.165 11.660 -8.354 1.00 93.94 103 TYR A CA 1
ATOM 787 C C . TYR A 1 103 ? 0.699 11.701 -9.604 1.00 93.94 103 TYR A C 1
ATOM 789 O O . TYR A 1 103 ? 0.673 10.771 -10.408 1.00 93.94 103 TYR A O 1
ATOM 797 N N . LEU A 1 104 ? 1.499 12.760 -9.751 1.00 95.44 104 LEU A N 1
ATOM 798 C CA . LEU A 1 104 ? 2.357 12.995 -10.925 1.00 95.44 104 LEU A CA 1
ATOM 799 C C . LEU A 1 104 ? 3.387 11.886 -11.171 1.00 95.44 104 LEU A C 1
ATOM 801 O O . LEU A 1 104 ? 3.976 11.804 -12.242 1.00 95.44 104 LEU A O 1
ATOM 805 N N . TYR A 1 105 ? 3.605 11.038 -10.172 1.00 94.81 105 TYR A N 1
ATOM 806 C CA . TYR A 1 105 ? 4.534 9.924 -10.206 1.00 94.81 105 TYR A CA 1
ATOM 807 C C . TYR A 1 105 ? 3.835 8.565 -10.315 1.00 94.81 105 TYR A C 1
ATOM 809 O O . TYR A 1 105 ? 4.516 7.547 -10.294 1.00 94.81 105 TYR A O 1
ATOM 817 N N . THR A 1 106 ? 2.507 8.508 -10.447 1.00 96.19 106 THR A N 1
ATOM 818 C CA . THR A 1 106 ? 1.768 7.245 -10.609 1.00 96.19 106 THR A CA 1
ATOM 819 C C . THR A 1 106 ? 0.935 7.199 -11.874 1.00 96.19 106 THR A C 1
ATOM 821 O O . THR A 1 106 ? 0.535 8.240 -12.396 1.00 96.19 106 THR A O 1
ATOM 824 N N . LYS A 1 107 ? 0.648 5.983 -12.332 1.00 95.88 107 LYS A N 1
ATOM 825 C CA . LYS A 1 107 ? -0.297 5.713 -13.413 1.00 95.88 107 LYS A CA 1
ATOM 826 C C . LYS A 1 107 ? -0.909 4.325 -13.302 1.00 95.88 107 LYS A C 1
ATOM 828 O O . LYS A 1 107 ? -0.335 3.437 -12.661 1.00 95.88 107 LYS A O 1
ATOM 833 N N . ASN A 1 108 ? -2.035 4.116 -13.981 1.00 95.75 108 ASN A N 1
ATOM 834 C CA . ASN A 1 108 ? -2.499 2.761 -14.256 1.00 95.75 108 ASN A CA 1
ATOM 835 C C . ASN A 1 108 ? -1.508 2.104 -15.227 1.00 95.75 108 ASN A C 1
ATOM 837 O O . ASN A 1 108 ? -0.955 2.763 -16.104 1.00 95.75 108 ASN A O 1
ATOM 841 N N . PHE A 1 109 ? -1.265 0.802 -15.086 1.00 92.38 109 PHE A N 1
ATOM 842 C CA . PHE A 1 109 ? -0.226 0.120 -15.868 1.00 92.38 109 PHE A CA 1
ATOM 843 C C . PHE A 1 109 ? -0.441 0.217 -17.390 1.00 92.38 109 PHE A C 1
ATOM 845 O O . PHE A 1 109 ? 0.523 0.259 -18.150 1.00 92.38 109 PHE A O 1
ATOM 852 N N . ALA A 1 110 ? -1.702 0.271 -17.831 1.00 90.62 110 ALA A N 1
ATOM 853 C CA . ALA A 1 110 ? -2.065 0.400 -19.242 1.00 90.62 110 ALA A CA 1
ATOM 854 C C . ALA A 1 110 ? -1.886 1.823 -19.804 1.00 90.62 110 ALA A C 1
ATOM 856 O O . ALA A 1 110 ? -1.912 1.997 -21.023 1.00 90.62 110 ALA A O 1
ATOM 857 N N . ASP A 1 111 ? -1.702 2.826 -18.943 1.00 92.19 111 ASP A N 1
ATOM 858 C CA . ASP A 1 111 ? -1.598 4.217 -19.364 1.00 92.19 111 ASP A CA 1
ATOM 859 C C . ASP A 1 111 ? -0.174 4.543 -19.821 1.00 92.19 111 ASP A C 1
ATOM 861 O O . ASP A 1 111 ? 0.828 3.988 -19.349 1.00 92.19 111 ASP A O 1
ATOM 865 N N . ILE A 1 112 ? -0.072 5.487 -20.753 1.00 89.25 112 ILE A N 1
ATOM 866 C CA . ILE A 1 112 ? 1.216 5.959 -21.267 1.00 89.25 112 ILE A CA 1
ATOM 867 C C . ILE A 1 112 ? 1.819 6.956 -20.272 1.00 89.25 112 ILE A C 1
ATOM 869 O O . ILE A 1 112 ? 2.946 6.751 -19.804 1.00 89.25 112 ILE A O 1
ATOM 873 N N . ASP A 1 113 ? 1.034 7.964 -19.899 1.00 92.56 113 ASP A N 1
ATOM 874 C CA . ASP A 1 113 ? 1.465 9.114 -19.111 1.00 92.56 113 ASP A CA 1
ATOM 875 C C . ASP A 1 113 ? 1.250 8.925 -17.601 1.00 92.56 113 ASP A C 1
ATOM 877 O O . ASP A 1 113 ? 0.428 8.125 -17.156 1.00 92.56 113 ASP A O 1
ATOM 881 N N . TYR A 1 114 ? 2.034 9.656 -16.806 1.00 94.19 114 TYR A N 1
ATOM 882 C CA . TYR A 1 114 ? 1.887 9.739 -15.351 1.00 94.19 114 TYR A CA 1
ATOM 883 C C . TYR A 1 114 ? 1.027 10.942 -14.952 1.00 94.19 114 TYR A C 1
ATOM 885 O O . TYR A 1 114 ? 0.941 11.918 -15.693 1.00 94.19 114 TYR A O 1
ATOM 893 N N . GLY A 1 115 ? 0.437 10.904 -13.755 1.00 92.69 115 GLY A N 1
ATOM 894 C CA . GLY A 1 115 ? -0.403 12.000 -13.256 1.00 92.69 115 GLY A CA 1
ATOM 895 C C . GLY A 1 115 ? -1.887 11.864 -13.582 1.00 92.69 115 GLY A C 1
ATOM 896 O O . GLY A 1 115 ? -2.667 12.748 -13.221 1.00 92.69 115 GLY A O 1
ATOM 897 N N . GLU A 1 116 ? -2.277 10.757 -14.209 1.00 91.81 116 GLU A N 1
ATOM 898 C CA . GLU A 1 116 ? -3.671 10.379 -14.412 1.00 91.81 116 GLU A CA 1
ATOM 899 C C . GLU A 1 116 ? -4.303 9.838 -13.123 1.00 91.81 116 GLU A C 1
ATOM 901 O O . GLU A 1 116 ? -3.623 9.438 -12.170 1.00 91.81 116 GLU A O 1
ATOM 906 N N . LYS A 1 117 ? -5.638 9.837 -13.086 1.00 93.81 117 LYS A N 1
ATOM 907 C CA . LYS A 1 117 ? -6.397 9.292 -11.955 1.00 93.81 117 LYS A CA 1
ATOM 908 C C . LYS A 1 117 ? -6.213 7.780 -11.864 1.00 93.81 117 LYS A C 1
ATOM 910 O O . LYS A 1 117 ? -6.350 7.059 -12.855 1.00 93.81 117 LYS A O 1
ATOM 915 N N . LEU A 1 118 ? -5.954 7.288 -10.656 1.00 94.50 118 LEU A N 1
ATOM 916 C CA . LEU A 1 118 ? -5.812 5.853 -10.420 1.00 94.50 118 LEU A CA 1
ATOM 917 C C . LEU A 1 118 ? -7.181 5.188 -10.317 1.00 94.50 118 LEU A C 1
ATOM 919 O O . LEU A 1 118 ? -8.013 5.575 -9.497 1.00 94.50 118 LEU A O 1
ATOM 923 N N . ILE A 1 119 ? -7.403 4.174 -11.149 1.00 93.31 119 ILE A N 1
ATOM 924 C CA . ILE A 1 119 ? -8.671 3.455 -11.234 1.00 93.31 119 ILE A CA 1
ATOM 925 C C . ILE A 1 119 ? -8.693 2.383 -10.156 1.00 93.31 119 ILE A C 1
ATOM 927 O O . ILE A 1 119 ? -7.904 1.447 -10.211 1.00 93.31 119 ILE A O 1
ATOM 931 N N . LEU A 1 120 ? -9.635 2.490 -9.222 1.00 93.31 120 LEU A N 1
ATOM 932 C CA . LEU A 1 120 ? -9.850 1.470 -8.201 1.00 93.31 120 LEU A CA 1
ATOM 933 C C . LEU A 1 120 ? -10.239 0.120 -8.848 1.00 93.31 120 LEU A C 1
ATOM 935 O O . LEU A 1 120 ? -11.045 0.115 -9.788 1.00 93.31 120 LEU A O 1
ATOM 939 N N . PRO A 1 121 ? -9.707 -1.028 -8.382 1.00 91.94 121 PRO A N 1
ATOM 940 C CA . PRO A 1 121 ? -10.161 -2.328 -8.856 1.00 91.94 121 PRO A CA 1
ATOM 941 C C . PRO A 1 121 ? -11.631 -2.531 -8.471 1.00 91.94 121 PRO A C 1
ATOM 943 O O . PRO A 1 121 ? -12.047 -2.194 -7.366 1.00 91.94 121 PRO A O 1
ATOM 946 N N . SER A 1 122 ? -12.425 -3.076 -9.391 1.00 89.00 122 SER A N 1
ATOM 947 C CA . SER A 1 122 ? -13.796 -3.507 -9.093 1.00 89.00 122 SER A CA 1
ATOM 948 C C . SER A 1 122 ? -13.788 -4.856 -8.368 1.00 89.00 122 SER A C 1
ATOM 950 O O . SER A 1 122 ? -12.782 -5.568 -8.418 1.00 89.00 122 SER A O 1
ATOM 952 N N . ALA A 1 123 ? -14.908 -5.225 -7.743 1.00 87.25 123 ALA A N 1
ATOM 953 C CA . ALA A 1 123 ? -15.080 -6.560 -7.172 1.00 87.25 123 ALA A CA 1
ATOM 954 C C . ALA A 1 123 ? -14.772 -7.649 -8.217 1.00 87.25 123 ALA A C 1
ATOM 956 O O . ALA A 1 123 ? -15.149 -7.510 -9.383 1.00 87.25 123 ALA A O 1
ATOM 957 N N . ASP A 1 124 ? -14.065 -8.694 -7.791 1.00 87.31 124 ASP A N 1
ATOM 958 C CA . ASP A 1 124 ? -13.604 -9.824 -8.609 1.00 87.31 124 ASP A CA 1
ATOM 959 C C . ASP A 1 124 ? -12.671 -9.435 -9.767 1.00 87.31 124 ASP A C 1
ATOM 961 O O . ASP A 1 124 ? -12.626 -10.089 -10.813 1.00 87.31 124 ASP A O 1
ATOM 965 N N . THR A 1 125 ? -11.908 -8.349 -9.606 1.00 90.50 125 THR A N 1
ATOM 966 C CA . THR A 1 125 ? -10.945 -7.896 -10.615 1.00 90.50 125 THR A CA 1
ATOM 967 C C . THR A 1 125 ? -9.594 -7.526 -10.018 1.00 90.50 125 THR A C 1
ATOM 969 O O . THR A 1 125 ? -9.463 -7.188 -8.843 1.00 90.50 125 THR A O 1
ATOM 972 N N . GLY A 1 126 ? -8.567 -7.566 -10.868 1.00 91.88 126 GLY A N 1
ATOM 973 C CA . GLY A 1 126 ? -7.238 -7.058 -10.558 1.00 91.88 126 GLY A CA 1
ATOM 974 C C . GLY A 1 126 ? -6.899 -5.814 -11.370 1.00 91.88 126 GLY A C 1
ATOM 975 O O . GLY A 1 126 ? -7.280 -5.688 -12.539 1.00 91.88 126 GLY A O 1
ATOM 976 N N . LYS A 1 127 ? -6.145 -4.898 -10.764 1.00 95.06 127 LYS A N 1
ATOM 977 C CA . LYS A 1 127 ? -5.538 -3.757 -11.454 1.00 95.06 127 LYS A CA 1
ATOM 978 C C . LYS A 1 127 ? -4.068 -3.650 -11.098 1.00 95.06 127 LYS A C 1
ATOM 980 O O . LYS A 1 127 ? -3.675 -3.846 -9.950 1.00 95.06 127 LYS A O 1
ATOM 985 N N . SER A 1 128 ? -3.273 -3.314 -12.105 1.00 95.62 128 SER A N 1
ATOM 986 C CA . SER A 1 128 ? -1.844 -3.075 -11.958 1.00 95.62 128 SER A CA 1
ATOM 987 C C . SER A 1 128 ? -1.546 -1.594 -12.124 1.00 95.62 128 SER A C 1
ATOM 989 O O . SER A 1 128 ? -2.188 -0.895 -12.915 1.00 95.62 128 SER A O 1
ATOM 991 N N . TYR A 1 129 ? -0.541 -1.134 -11.396 1.00 96.25 129 TYR A N 1
ATOM 992 C CA . TYR A 1 129 ? -0.145 0.261 -11.315 1.00 96.25 129 TYR A CA 1
ATOM 993 C C . TYR A 1 129 ? 1.361 0.382 -11.483 1.00 96.25 129 TYR A C 1
ATOM 995 O O . TYR A 1 129 ? 2.114 -0.554 -11.201 1.00 96.25 129 TYR A O 1
ATOM 1003 N N . SER A 1 130 ? 1.790 1.560 -11.923 1.00 95.94 130 SER A N 1
ATOM 1004 C CA . SER A 1 130 ? 3.199 1.913 -12.033 1.00 95.94 130 SER A CA 1
ATOM 1005 C C . SER A 1 130 ? 3.490 3.191 -11.265 1.00 95.94 130 SER A C 1
ATOM 1007 O O . SER A 1 130 ? 2.735 4.161 -11.341 1.00 95.94 130 SER A O 1
ATOM 1009 N N . VAL A 1 131 ? 4.620 3.199 -10.568 1.00 96.31 131 VAL A N 1
ATOM 1010 C CA . VAL A 1 131 ? 5.120 4.322 -9.775 1.00 96.31 131 VAL A CA 1
ATOM 1011 C C . VAL A 1 131 ? 6.521 4.665 -10.260 1.00 96.31 131 VAL A C 1
ATOM 1013 O O . VAL A 1 131 ? 7.408 3.813 -10.272 1.00 96.31 131 VAL A O 1
ATOM 1016 N N . ASN A 1 132 ? 6.722 5.916 -10.657 1.00 95.88 132 ASN A N 1
ATOM 1017 C CA . ASN A 1 132 ? 8.028 6.470 -10.968 1.00 95.88 132 ASN A CA 1
ATOM 1018 C C . ASN A 1 132 ? 8.735 6.853 -9.665 1.00 95.88 132 ASN A C 1
ATOM 1020 O O . ASN A 1 132 ? 8.400 7.857 -9.038 1.00 95.88 132 ASN A O 1
ATOM 1024 N N . THR A 1 133 ? 9.745 6.074 -9.292 1.00 94.56 133 THR A N 1
ATOM 1025 C CA . THR A 1 133 ? 10.487 6.243 -8.040 1.00 94.56 133 THR A CA 1
ATOM 1026 C C . THR A 1 133 ? 11.626 7.254 -8.126 1.00 94.56 133 THR A C 1
ATOM 1028 O O . THR A 1 133 ? 12.376 7.427 -7.170 1.00 94.56 133 THR A O 1
ATOM 1031 N N . SER A 1 134 ? 11.786 7.915 -9.274 1.00 93.94 134 SER A N 1
ATOM 1032 C CA . SER A 1 134 ? 12.754 8.999 -9.471 1.00 93.94 134 SER A CA 1
ATOM 1033 C C . SER A 1 134 ? 12.123 10.391 -9.463 1.00 93.94 134 SER A C 1
ATOM 1035 O O . SER A 1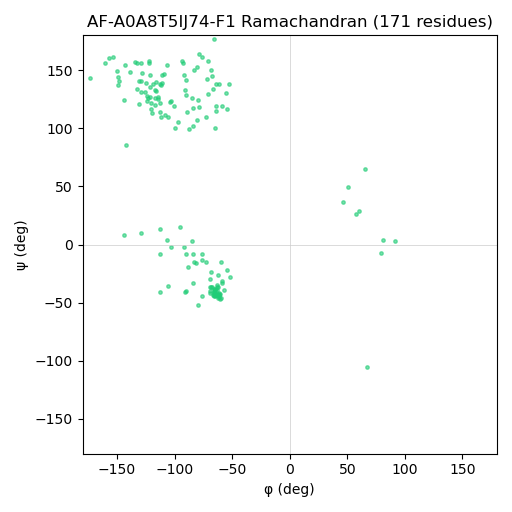 134 ? 12.838 11.386 -9.594 1.00 93.94 134 SER A O 1
ATOM 1037 N N . HIS A 1 135 ? 10.799 10.480 -9.319 1.00 94.62 135 HIS A N 1
ATOM 1038 C CA . HIS A 1 135 ? 10.094 11.754 -9.287 1.00 94.62 135 HIS A CA 1
ATOM 1039 C C . HIS A 1 135 ? 10.440 12.545 -8.015 1.00 94.62 135 HIS A C 1
ATOM 1041 O O . HIS A 1 135 ? 10.705 11.966 -6.966 1.00 94.62 135 HIS A O 1
ATOM 1047 N N . ALA A 1 136 ? 10.405 13.879 -8.076 1.00 90.81 136 ALA A N 1
ATOM 1048 C CA . ALA A 1 136 ? 10.782 14.729 -6.940 1.00 90.81 136 ALA A CA 1
ATOM 1049 C C . ALA A 1 136 ? 9.949 14.442 -5.672 1.00 90.81 136 ALA A C 1
ATOM 1051 O O . ALA A 1 136 ? 10.492 14.398 -4.572 1.00 90.81 136 ALA A O 1
ATOM 1052 N N . ASP A 1 137 ? 8.650 14.187 -5.846 1.00 88.50 137 ASP A N 1
ATOM 1053 C CA . ASP A 1 137 ? 7.711 13.905 -4.747 1.00 88.50 137 ASP A CA 1
ATOM 1054 C C . ASP A 1 137 ? 7.753 12.451 -4.242 1.00 88.50 137 ASP A C 1
ATOM 1056 O O . ASP A 1 137 ? 7.255 12.146 -3.155 1.00 88.50 137 ASP A O 1
ATOM 1060 N N . PHE A 1 138 ? 8.354 11.549 -5.020 1.00 90.69 138 PHE A N 1
ATOM 1061 C CA . PHE A 1 138 ? 8.498 10.134 -4.695 1.00 90.69 138 PHE A CA 1
ATOM 1062 C C . PHE A 1 138 ? 9.866 9.669 -5.188 1.00 90.69 138 PHE A C 1
ATOM 1064 O O . PHE A 1 138 ? 10.014 9.171 -6.306 1.00 90.69 138 PHE A O 1
ATOM 1071 N N . LYS A 1 139 ? 10.877 9.876 -4.342 1.00 91.94 139 LYS A N 1
ATOM 1072 C CA . LYS A 1 139 ? 12.245 9.451 -4.606 1.00 91.94 139 LYS A CA 1
ATOM 1073 C C . LYS A 1 139 ? 12.602 8.276 -3.703 1.00 91.94 139 LYS A C 1
ATOM 1075 O O . LYS A 1 139 ? 12.712 8.453 -2.498 1.00 91.94 139 LYS A O 1
ATOM 1080 N N . MET A 1 140 ? 12.775 7.104 -4.302 1.00 91.69 140 MET A N 1
ATOM 1081 C CA . MET A 1 140 ? 13.260 5.887 -3.648 1.00 91.69 140 MET A CA 1
ATOM 1082 C C . MET A 1 140 ? 14.143 5.120 -4.625 1.00 91.69 140 MET A C 1
ATOM 1084 O O . MET A 1 140 ? 13.716 4.772 -5.732 1.00 91.69 140 MET A O 1
ATOM 1088 N N . ASP A 1 141 ? 15.375 4.842 -4.214 1.00 88.81 141 ASP A N 1
ATOM 1089 C CA . ASP A 1 141 ? 16.328 4.076 -5.006 1.00 88.81 141 ASP A CA 1
ATOM 1090 C C . ASP A 1 141 ? 16.214 2.569 -4.747 1.00 88.81 141 ASP A C 1
ATOM 1092 O O . ASP A 1 141 ? 16.577 1.779 -5.630 1.00 88.81 141 ASP A O 1
ATOM 1096 N N . LYS A 1 142 ? 15.616 2.178 -3.616 1.00 90.25 142 LYS A N 1
ATOM 1097 C CA . LYS A 1 142 ? 15.296 0.798 -3.242 1.00 90.25 142 LYS A CA 1
ATOM 1098 C C . LYS A 1 142 ? 13.911 0.714 -2.598 1.00 90.25 142 LYS A C 1
ATOM 1100 O O . LYS A 1 142 ? 13.486 1.641 -1.920 1.00 90.25 142 LYS A O 1
ATOM 1105 N N . ILE A 1 143 ? 13.234 -0.416 -2.794 1.00 93.12 143 ILE A N 1
ATOM 1106 C CA . ILE A 1 143 ? 11.956 -0.735 -2.155 1.00 93.12 143 ILE A CA 1
ATOM 1107 C C . ILE A 1 143 ? 12.132 -2.028 -1.373 1.00 93.12 143 ILE A C 1
ATOM 1109 O O . ILE A 1 143 ? 12.594 -3.027 -1.922 1.00 93.12 143 ILE A O 1
ATOM 1113 N N . ASP A 1 144 ? 11.783 -1.989 -0.094 1.00 92.44 144 ASP A N 1
ATOM 1114 C CA . ASP A 1 144 ? 11.950 -3.108 0.830 1.00 92.44 144 ASP A CA 1
ATOM 1115 C C . ASP A 1 144 ? 10.609 -3.786 1.144 1.00 92.44 144 ASP A C 1
ATOM 1117 O O . ASP A 1 144 ? 10.555 -5.009 1.292 1.00 92.44 144 ASP A O 1
ATOM 1121 N N . LEU A 1 145 ? 9.531 -3.001 1.225 1.00 94.19 145 LEU A N 1
ATOM 1122 C CA . LEU A 1 145 ? 8.218 -3.457 1.668 1.00 94.19 145 LEU A CA 1
ATOM 1123 C C . LEU A 1 145 ? 7.104 -2.669 0.973 1.00 94.19 145 LEU A C 1
ATOM 1125 O O . LEU A 1 145 ? 7.183 -1.447 0.842 1.00 94.19 145 LEU A O 1
ATOM 1129 N N . ILE A 1 146 ? 6.060 -3.377 0.552 1.00 95.75 146 ILE A N 1
ATOM 1130 C CA . ILE A 1 146 ? 4.803 -2.793 0.083 1.00 95.75 146 ILE A CA 1
ATOM 1131 C C . ILE A 1 146 ? 3.683 -3.377 0.930 1.00 95.75 146 ILE A C 1
ATOM 1133 O O . ILE A 1 146 ? 3.569 -4.594 1.029 1.00 95.75 146 ILE A O 1
ATOM 1137 N N . GLU A 1 147 ? 2.858 -2.518 1.509 1.00 94.69 147 GLU A N 1
ATOM 1138 C CA . GLU A 1 147 ? 1.699 -2.892 2.316 1.00 94.69 147 GLU A CA 1
ATOM 1139 C C . GLU A 1 147 ? 0.447 -2.287 1.694 1.00 94.69 147 GLU A C 1
ATOM 1141 O O . GLU A 1 147 ? 0.477 -1.180 1.145 1.00 94.69 147 GLU A O 1
ATOM 1146 N N . ILE A 1 148 ? -0.667 -3.000 1.791 1.00 92.94 148 ILE A N 1
ATOM 1147 C CA . ILE A 1 148 ? -1.977 -2.486 1.407 1.00 92.94 148 ILE A CA 1
ATOM 1148 C C . ILE A 1 148 ? -2.884 -2.438 2.624 1.00 92.94 148 ILE A C 1
ATOM 1150 O O . ILE A 1 148 ? -2.960 -3.386 3.389 1.00 92.94 148 ILE A O 1
ATOM 1154 N N . GLY A 1 149 ? -3.567 -1.318 2.803 1.00 90.25 149 GLY A N 1
ATOM 1155 C CA . GLY A 1 149 ? -4.680 -1.160 3.728 1.00 90.25 149 GLY A CA 1
ATOM 1156 C C . GLY A 1 149 ? -5.909 -0.709 2.954 1.00 90.25 149 GLY A C 1
ATOM 1157 O O . GLY A 1 149 ? -5.798 -0.143 1.866 1.00 90.25 149 GLY A O 1
ATOM 1158 N N . ILE A 1 150 ? -7.092 -0.945 3.503 1.00 88.94 150 ILE A N 1
ATOM 1159 C CA . ILE A 1 150 ? -8.351 -0.680 2.800 1.00 88.94 150 ILE A CA 1
ATOM 1160 C C . ILE A 1 150 ? -9.306 0.145 3.651 1.00 88.94 150 ILE A C 1
ATOM 1162 O O . ILE A 1 150 ? -9.243 0.141 4.879 1.00 88.94 150 ILE A O 1
ATOM 1166 N N . ILE A 1 151 ? -10.212 0.843 2.977 1.00 86.81 151 ILE A N 1
ATOM 1167 C CA . ILE A 1 151 ? -11.353 1.511 3.592 1.00 86.81 151 ILE A CA 1
ATOM 1168 C C . ILE A 1 151 ? -12.623 0.925 2.982 1.00 86.81 151 ILE A C 1
ATOM 1170 O O . ILE A 1 151 ? -12.827 0.988 1.764 1.00 86.81 151 ILE A O 1
ATOM 1174 N N . ILE A 1 152 ? -13.486 0.373 3.835 1.00 81.56 152 ILE A N 1
ATOM 1175 C CA . ILE A 1 152 ? -14.796 -0.159 3.450 1.00 81.56 152 ILE A CA 1
ATOM 1176 C C . ILE A 1 152 ? -15.862 0.754 4.060 1.00 81.56 152 ILE A C 1
ATOM 1178 O O . ILE A 1 152 ? -16.048 0.810 5.276 1.00 81.56 152 ILE A O 1
ATOM 1182 N N . GLY A 1 153 ? -16.560 1.518 3.215 1.00 80.06 153 GLY A N 1
ATOM 1183 C CA . GLY A 1 153 ? -17.517 2.520 3.675 1.00 80.06 153 GLY A CA 1
ATOM 1184 C C . GLY A 1 153 ? -16.816 3.674 4.395 1.00 80.06 153 GLY A C 1
ATOM 1185 O O . GLY A 1 153 ? -16.222 4.532 3.748 1.00 80.06 153 GLY A O 1
ATOM 1186 N N . LYS A 1 154 ? -16.911 3.717 5.729 1.00 74.44 154 LYS A N 1
ATOM 1187 C CA . LYS A 1 154 ? -16.228 4.716 6.579 1.00 74.44 154 LYS A CA 1
ATOM 1188 C C . LYS A 1 154 ? -15.139 4.118 7.467 1.00 74.44 154 LYS A C 1
ATOM 1190 O O . LYS A 1 154 ? -14.396 4.875 8.086 1.00 74.44 154 LYS A O 1
ATOM 1195 N N . GLU A 1 155 ? -15.041 2.794 7.509 1.00 80.44 155 GLU A N 1
ATOM 1196 C CA . GLU A 1 155 ? -14.134 2.094 8.406 1.00 80.44 155 GLU A CA 1
ATOM 1197 C C . GLU A 1 155 ? -12.783 1.888 7.734 1.00 80.44 155 GLU A C 1
ATOM 1199 O O . GLU A 1 155 ? -12.701 1.389 6.608 1.00 80.44 155 GLU A O 1
ATOM 1204 N N . LYS A 1 156 ? -11.717 2.290 8.431 1.00 81.19 156 LYS A N 1
ATOM 1205 C CA . LYS A 1 156 ? -10.342 2.057 7.999 1.00 81.19 156 LYS A CA 1
ATOM 1206 C C . LYS A 1 156 ? -9.885 0.716 8.554 1.00 81.19 156 LYS A C 1
ATOM 1208 O O . LYS A 1 156 ? -9.708 0.578 9.761 1.00 81.19 156 LYS A O 1
ATOM 1213 N N . CYS A 1 157 ? -9.646 -0.235 7.668 1.00 82.62 157 CYS A N 1
ATOM 1214 C CA . CYS A 1 157 ? -9.071 -1.513 8.039 1.00 82.62 157 CYS A CA 1
ATOM 1215 C C . CYS A 1 157 ? -7.554 -1.400 8.201 1.00 82.62 157 CYS A C 1
ATOM 1217 O O . CYS A 1 157 ? -6.903 -0.541 7.593 1.00 82.62 157 CYS A O 1
ATOM 1219 N N . ASP A 1 158 ? -7.005 -2.278 9.038 1.00 78.56 158 ASP A N 1
ATOM 1220 C CA . ASP A 1 158 ? -5.561 -2.456 9.162 1.00 78.56 158 ASP A CA 1
ATOM 1221 C C . ASP A 1 158 ? -4.966 -3.033 7.858 1.00 78.56 158 ASP A C 1
ATOM 1223 O O . ASP A 1 158 ? -5.693 -3.303 6.896 1.00 78.56 158 ASP A O 1
ATOM 1227 N N . ILE A 1 159 ? -3.644 -3.190 7.802 1.00 82.38 159 ILE A N 1
ATOM 1228 C CA . ILE A 1 159 ? -2.925 -3.732 6.638 1.00 82.38 159 ILE A CA 1
ATOM 1229 C C . ILE A 1 159 ? -3.512 -5.095 6.264 1.00 82.38 159 ILE A C 1
ATOM 1231 O O . ILE A 1 159 ? -3.417 -6.011 7.072 1.00 82.38 159 ILE A O 1
ATOM 1235 N N . SER A 1 160 ? -4.092 -5.232 5.069 1.00 81.81 160 SER A N 1
ATOM 1236 C CA . SER A 1 160 ? -4.739 -6.454 4.575 1.00 81.81 160 SER A CA 1
ATOM 1237 C C . SER A 1 160 ? -3.755 -7.448 3.957 1.00 81.81 160 SER A C 1
ATOM 1239 O O . SER A 1 160 ? -3.937 -8.652 4.081 1.00 81.81 160 SER A O 1
ATOM 1241 N N . ASP A 1 161 ? -2.693 -6.961 3.315 1.00 88.62 161 ASP A N 1
ATOM 1242 C CA . ASP A 1 161 ? -1.648 -7.802 2.726 1.00 88.62 161 ASP A CA 1
ATOM 1243 C C . ASP A 1 161 ? -0.337 -7.019 2.586 1.00 88.62 161 ASP A C 1
ATOM 1245 O O . ASP A 1 161 ? -0.321 -5.781 2.586 1.00 88.62 161 ASP A O 1
ATOM 1249 N N . PHE A 1 162 ? 0.774 -7.739 2.450 1.00 92.38 162 PHE A N 1
ATOM 1250 C CA . PHE A 1 162 ? 2.091 -7.146 2.282 1.00 92.38 162 PHE A CA 1
ATOM 1251 C C . PHE A 1 162 ? 3.038 -8.026 1.463 1.00 92.38 162 PHE A C 1
ATOM 1253 O O . PHE A 1 162 ? 3.018 -9.253 1.522 1.00 92.38 162 PHE A O 1
ATOM 1260 N N . ILE A 1 163 ? 3.950 -7.378 0.742 1.00 92.19 163 ILE A N 1
ATOM 1261 C CA . ILE A 1 163 ? 5.082 -8.025 0.079 1.00 92.19 163 ILE A CA 1
ATOM 1262 C C . ILE A 1 163 ? 6.363 -7.438 0.650 1.00 92.19 163 ILE A C 1
ATOM 1264 O O . ILE A 1 163 ? 6.685 -6.269 0.436 1.00 92.19 163 ILE A O 1
ATOM 1268 N N . SER A 1 164 ? 7.113 -8.279 1.356 1.00 89.06 164 SER A N 1
ATOM 1269 C CA . SER A 1 164 ? 8.483 -7.990 1.774 1.00 89.06 164 SER A CA 1
ATOM 1270 C C . SER A 1 164 ? 9.478 -8.506 0.738 1.00 89.06 164 SER A C 1
ATOM 1272 O O . SER A 1 164 ? 9.279 -9.599 0.212 1.00 89.06 164 SER A O 1
ATOM 1274 N N . SER A 1 165 ? 10.595 -7.803 0.544 1.00 81.81 165 SER A N 1
ATOM 1275 C CA . SER A 1 165 ? 11.654 -8.169 -0.415 1.00 81.81 165 SER A CA 1
ATOM 1276 C C . SER A 1 165 ? 11.179 -8.112 -1.870 1.00 81.81 165 SER A C 1
ATOM 1278 O O . SER A 1 165 ? 11.117 -9.124 -2.558 1.00 81.81 165 SER A O 1
ATOM 1280 N N . VAL A 1 166 ? 10.834 -6.909 -2.338 1.00 87.62 166 VAL A N 1
ATOM 1281 C CA . VAL A 1 166 ? 10.373 -6.680 -3.716 1.00 87.62 166 VAL A CA 1
ATOM 1282 C C . VAL A 1 166 ? 11.486 -7.006 -4.719 1.00 87.62 166 VAL A C 1
ATOM 1284 O O . VAL A 1 166 ? 12.544 -6.373 -4.718 1.00 87.62 166 VAL A O 1
ATOM 1287 N N . ASP A 1 167 ? 11.227 -7.980 -5.593 1.00 87.81 167 ASP A N 1
ATOM 1288 C CA . ASP A 1 167 ? 12.190 -8.468 -6.580 1.00 87.81 167 ASP A CA 1
ATOM 1289 C C . ASP A 1 167 ? 12.457 -7.467 -7.715 1.00 87.81 167 ASP A C 1
ATOM 1291 O O . ASP A 1 167 ? 11.636 -6.601 -8.044 1.00 87.81 167 ASP A O 1
ATOM 1295 N N . ASP A 1 168 ? 13.612 -7.621 -8.375 1.00 86.81 168 ASP A N 1
ATOM 1296 C CA . ASP A 1 168 ? 13.892 -6.889 -9.609 1.00 86.81 168 ASP A CA 1
ATOM 1297 C C . ASP A 1 168 ? 13.013 -7.430 -10.743 1.00 86.81 168 ASP A C 1
ATOM 1299 O O . ASP A 1 168 ? 13.004 -8.633 -11.006 1.00 86.81 168 ASP A O 1
ATOM 1303 N N . CYS A 1 169 ? 12.319 -6.550 -11.470 1.00 87.25 169 CYS A N 1
ATOM 1304 C CA . CYS A 1 169 ? 11.437 -6.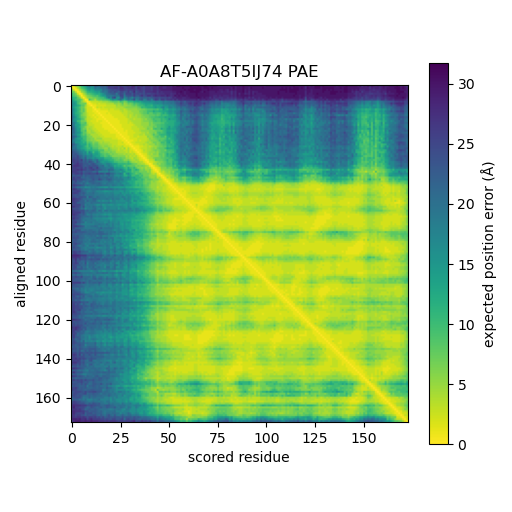954 -12.574 1.00 87.25 169 CYS A CA 1
ATOM 1305 C C . CYS A 1 169 ? 12.125 -7.823 -13.642 1.00 87.25 169 CYS A C 1
ATOM 1307 O O . CYS A 1 169 ? 11.455 -8.535 -14.384 1.00 87.25 169 CYS A O 1
ATOM 1309 N N . ARG A 1 170 ? 13.457 -7.769 -13.750 1.00 80.94 170 ARG A N 1
ATOM 1310 C CA . ARG A 1 170 ? 14.240 -8.597 -14.681 1.00 80.94 170 ARG A CA 1
ATOM 1311 C C . ARG A 1 170 ? 14.342 -10.068 -14.270 1.00 80.94 170 ARG A C 1
ATOM 1313 O O . ARG A 1 170 ? 14.756 -10.875 -15.093 1.00 80.94 170 ARG A O 1
ATOM 1320 N N . LEU A 1 171 ? 14.017 -10.403 -13.023 1.00 76.38 171 LEU A N 1
ATOM 1321 C CA . LEU A 1 171 ? 14.065 -11.766 -12.487 1.00 76.38 171 LEU A CA 1
ATOM 1322 C C . LEU A 1 171 ? 12.744 -12.527 -12.676 1.00 76.38 171 LEU A C 1
ATOM 1324 O O . LEU A 1 171 ? 12.700 -13.726 -12.427 1.00 76.38 171 LEU A O 1
ATOM 1328 N N . LEU A 1 172 ? 11.687 -11.844 -13.126 1.00 67.69 172 LEU A N 1
ATOM 1329 C CA . LEU A 1 172 ? 10.342 -12.401 -13.312 1.00 67.69 172 LEU A CA 1
ATOM 1330 C C . LEU A 1 172 ? 10.061 -12.867 -14.756 1.00 67.69 172 LEU A C 1
ATOM 1332 O O . LEU A 1 172 ? 8.899 -13.052 -15.120 1.00 67.69 172 LEU A O 1
ATOM 1336 N N . VAL A 1 173 ? 11.108 -13.012 -15.579 1.00 55.97 173 VAL A N 1
ATOM 1337 C CA . VAL A 1 173 ? 11.037 -13.432 -16.994 1.00 55.97 173 VAL A CA 1
ATOM 1338 C C . VAL A 1 173 ? 11.182 -14.943 -17.128 1.00 55.97 173 VAL A C 1
ATOM 1340 O O . VAL A 1 173 ? 12.113 -15.493 -16.500 1.00 55.97 173 VAL A O 1
#

Foldseek 3Di:
DDDDDPDPVVVVVVVVVVVVVVVVVVVCVVVVVVVVVVVVLCVLCVVQLQQKEKDLLQFAAALVQQKTKTKIGGAPAAFQKKWKWWDAPNDIDIDIQRQPDFDQFKDWPPDDHHRDHHHDAGHGGMTMMMGRCVDPVHPHSDTAKMWMWTHHPHRTGDTSYMDGPHHHPVVSD

pLDDT: mean 86.44, std 10.7, range [40.84, 96.31]